Protein AF-A0A933TF78-F1 (afdb_monomer_lite)

Secondary structure (DSSP, 8-state):
--------------TTPPPB--GGGGGG-TTS--B---EEEEEEEETTEEEEEEE-SS-EEEEEEEGGGS-HHHHTT-

Radius of gyration: 16.92 Å; chains: 1; bounding box: 39×33×49 Å

Sequence (78 aa):
MDTASQETAKTALPEGFPPTVRIKDLKNHIGKEVTLQGWLYNARAKGKLVFLQLRDGSGICQCVAFQGDLAPEVFADA

Foldseek 3Di:
DDDDDDDDPPPDDPPPAAEADEPLCCVVQPPHGHDYDADFPDWDDDVQKIWTWGDHPNDTDTDIDGNVVDDVVVPPPD

Structure (mmCIF, N/CA/C/O backbone):
data_AF-A0A933TF78-F1
#
_entry.id   AF-A0A933TF78-F1
#
loop_
_atom_site.group_PDB
_atom_site.id
_atom_site.type_symbol
_atom_site.label_atom_id
_atom_site.label_alt_id
_atom_site.label_comp_id
_atom_site.label_asym_id
_atom_site.label_entity_id
_atom_site.label_seq_id
_atom_site.pdbx_PDB_ins_code
_atom_site.Cartn_x
_atom_site.Cartn_y
_atom_site.Cartn_z
_atom_site.occupancy
_atom_site.B_iso_or_equiv
_atom_site.auth_seq_id
_atom_site.auth_comp_id
_atom_site.auth_asym_id
_atom_site.auth_atom_id
_atom_site.pdbx_PDB_model_num
ATOM 1 N N . MET A 1 1 ? 25.401 -21.020 38.016 1.00 41.19 1 MET A N 1
ATOM 2 C CA . MET A 1 1 ? 25.914 -21.294 36.655 1.00 41.19 1 MET A CA 1
ATOM 3 C C . MET A 1 1 ? 24.724 -21.214 35.711 1.00 41.19 1 MET A C 1
ATOM 5 O O . MET A 1 1 ? 24.283 -22.210 35.164 1.00 41.19 1 MET A O 1
ATOM 9 N N . ASP A 1 2 ? 23.997 -20.100 35.703 1.00 42.84 2 ASP A N 1
ATOM 10 C CA . ASP A 1 2 ? 24.413 -18.844 35.063 1.00 42.84 2 ASP A CA 1
ATOM 11 C C . ASP A 1 2 ? 24.919 -19.108 33.653 1.00 42.84 2 ASP A C 1
ATOM 13 O O . ASP A 1 2 ? 26.056 -19.531 33.462 1.00 42.84 2 ASP A O 1
ATOM 17 N N . THR A 1 3 ? 24.074 -18.840 32.666 1.00 42.16 3 THR A N 1
ATOM 18 C CA . THR A 1 3 ? 24.270 -17.650 31.836 1.00 42.16 3 THR A CA 1
ATOM 19 C C . THR A 1 3 ? 22.950 -17.336 31.147 1.00 42.16 3 THR A C 1
ATOM 21 O O . THR A 1 3 ? 22.454 -18.100 30.323 1.00 42.16 3 THR A O 1
ATOM 24 N N . ALA A 1 4 ? 22.372 -16.200 31.525 1.00 51.72 4 ALA A N 1
ATOM 25 C CA . ALA A 1 4 ? 21.400 -15.511 30.705 1.00 51.72 4 ALA A CA 1
ATOM 26 C C . ALA A 1 4 ? 22.071 -15.097 29.389 1.00 51.72 4 ALA A C 1
ATOM 28 O O . ALA A 1 4 ? 23.153 -14.515 29.384 1.00 51.72 4 ALA A O 1
ATOM 29 N N . SER A 1 5 ? 21.413 -15.360 28.271 1.00 50.25 5 SER A N 1
ATOM 30 C CA . SER A 1 5 ? 21.682 -14.675 27.011 1.00 50.25 5 SER A CA 1
ATOM 31 C C . SER A 1 5 ? 20.330 -14.393 26.380 1.00 50.25 5 SER A C 1
ATOM 33 O O . SER A 1 5 ? 19.748 -15.220 25.686 1.00 50.25 5 SER A O 1
ATOM 35 N N . GLN A 1 6 ? 19.781 -13.238 26.747 1.00 51.56 6 GLN A N 1
ATOM 36 C CA . GLN A 1 6 ? 18.769 -12.576 25.940 1.00 51.56 6 GLN A CA 1
ATOM 37 C C . GLN A 1 6 ? 19.468 -12.063 24.678 1.00 51.56 6 GLN A C 1
ATOM 39 O O . GLN A 1 6 ? 20.480 -11.386 24.823 1.00 5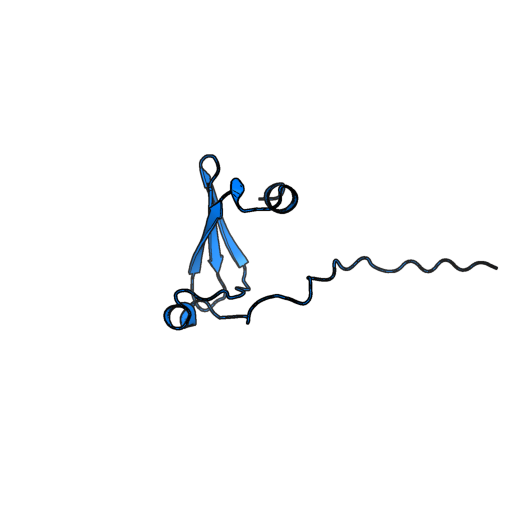1.56 6 GLN A O 1
ATOM 44 N N . GLU A 1 7 ? 18.921 -12.296 23.482 1.00 42.88 7 GLU A N 1
ATOM 45 C CA . GLU A 1 7 ? 19.124 -11.354 22.377 1.00 42.88 7 GLU A CA 1
ATOM 46 C C . GLU A 1 7 ? 17.964 -11.380 21.365 1.00 42.88 7 GLU A C 1
ATOM 48 O O . GLU A 1 7 ? 17.717 -12.354 20.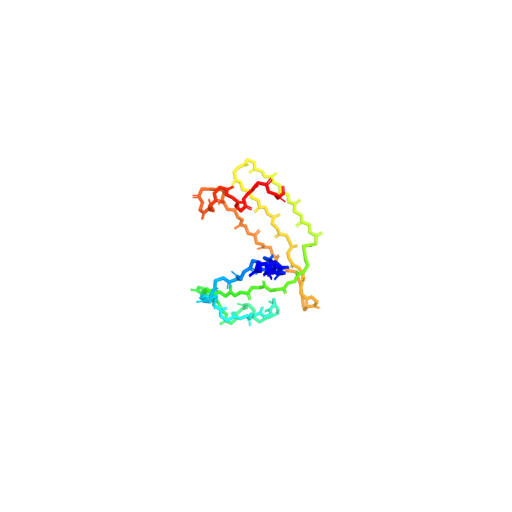660 1.00 42.88 7 GLU A O 1
ATOM 53 N N . THR A 1 8 ? 17.286 -10.231 21.292 1.00 39.31 8 THR A N 1
ATOM 54 C CA . THR A 1 8 ? 16.400 -9.721 20.230 1.00 39.31 8 THR A CA 1
ATOM 55 C C . THR A 1 8 ? 15.058 -10.414 19.967 1.00 39.31 8 THR A C 1
ATOM 57 O O . THR A 1 8 ? 14.898 -11.267 19.098 1.00 39.31 8 THR A O 1
ATOM 60 N N . ALA A 1 9 ? 14.024 -9.870 20.613 1.00 39.25 9 ALA A N 1
ATOM 61 C CA . ALA A 1 9 ? 12.670 -9.839 20.077 1.00 39.25 9 ALA A CA 1
ATOM 62 C C . ALA A 1 9 ? 12.651 -9.044 18.753 1.00 39.25 9 ALA A C 1
ATOM 64 O O . ALA A 1 9 ? 12.422 -7.838 18.726 1.00 39.25 9 ALA A O 1
ATOM 65 N N . LYS A 1 10 ? 12.924 -9.718 17.636 1.00 43.31 10 LYS A N 1
ATOM 66 C CA . LYS A 1 10 ? 12.513 -9.265 16.307 1.00 43.31 10 LYS A CA 1
ATOM 67 C C . LYS A 1 10 ? 11.112 -9.823 16.112 1.00 43.31 10 LYS A C 1
ATOM 69 O O . LYS A 1 10 ? 10.988 -11.020 15.880 1.00 43.31 10 LYS A O 1
ATOM 74 N N . THR A 1 11 ? 10.079 -8.995 16.290 1.00 44.03 11 THR A N 1
ATOM 75 C CA . THR A 1 11 ? 8.676 -9.357 16.03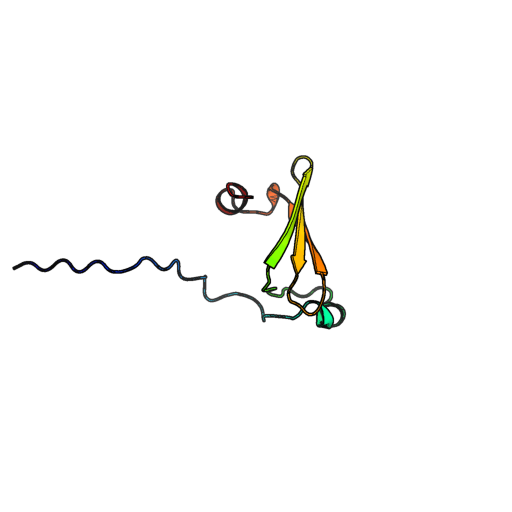8 1.00 44.03 11 THR A CA 1
ATOM 76 C C . THR A 1 11 ? 8.592 -10.099 14.710 1.00 44.03 11 THR A C 1
ATOM 78 O O . THR A 1 11 ? 8.758 -9.509 13.640 1.00 44.03 11 THR A O 1
ATOM 81 N N . ALA A 1 12 ? 8.443 -11.419 14.795 1.00 39.69 12 ALA A N 1
ATOM 82 C CA . ALA A 1 12 ? 8.323 -12.282 13.644 1.00 39.69 12 ALA A CA 1
ATOM 83 C C . ALA A 1 12 ? 6.998 -11.926 12.974 1.00 39.69 12 ALA A C 1
ATOM 85 O O . ALA A 1 12 ? 5.929 -12.091 13.560 1.00 39.69 12 ALA A O 1
ATOM 86 N N . LEU A 1 13 ? 7.085 -11.363 11.771 1.00 47.84 13 LEU A N 1
ATOM 87 C CA . LEU A 1 13 ? 5.939 -11.206 10.888 1.00 47.84 13 LEU A CA 1
ATOM 88 C C . LEU A 1 13 ? 5.278 -12.592 10.746 1.00 47.84 13 LEU A C 1
ATOM 90 O O . LEU A 1 13 ? 6.002 -13.548 10.462 1.00 47.84 13 LEU A O 1
ATOM 94 N N . PRO A 1 14 ? 3.961 -12.740 10.978 1.00 52.28 14 PRO A N 1
ATOM 95 C CA . PRO A 1 14 ? 3.303 -14.040 10.900 1.00 52.28 14 PRO A CA 1
ATOM 96 C C . PRO A 1 14 ? 3.500 -14.648 9.507 1.00 52.28 14 PRO A C 1
ATOM 98 O O . PRO A 1 14 ? 3.262 -13.988 8.494 1.00 52.28 14 PRO A O 1
ATOM 101 N N . GLU A 1 15 ? 3.954 -15.901 9.445 1.00 50.25 15 GLU A N 1
ATOM 102 C CA . GLU A 1 15 ? 4.114 -16.636 8.189 1.00 50.25 15 GLU A CA 1
ATOM 103 C C . GLU A 1 15 ? 2.733 -16.952 7.591 1.00 50.25 15 GLU A C 1
ATOM 105 O O . GLU A 1 15 ? 2.139 -17.995 7.845 1.00 50.25 15 GLU A O 1
ATOM 110 N N . GLY A 1 16 ? 2.179 -15.994 6.849 1.00 65.12 1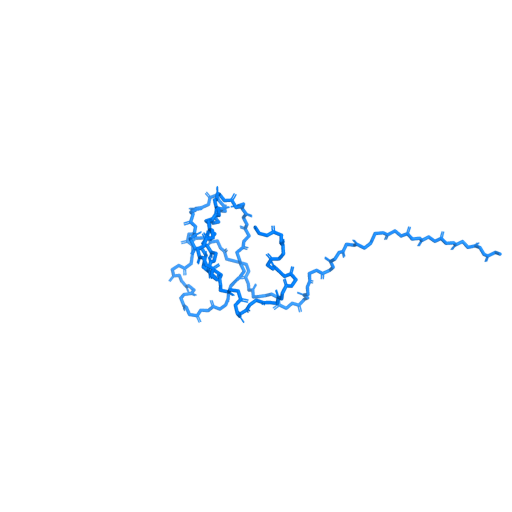6 GLY A N 1
ATOM 111 C CA . GLY A 1 16 ? 0.854 -16.114 6.235 1.00 65.12 16 GLY A CA 1
ATOM 112 C C . GLY A 1 16 ? 0.463 -14.951 5.326 1.00 65.12 16 GLY A C 1
ATOM 113 O O . GLY A 1 16 ? -0.707 -14.821 4.977 1.00 65.12 16 GLY A O 1
ATOM 114 N N . PHE A 1 17 ? 1.406 -14.085 4.949 1.00 74.00 17 PHE A N 1
ATOM 115 C CA . PHE A 1 17 ? 1.087 -12.951 4.090 1.00 74.00 17 PHE A CA 1
ATOM 116 C C . PHE A 1 17 ? 0.880 -13.384 2.629 1.00 74.00 17 PHE A C 1
ATOM 118 O O . PHE A 1 17 ? 1.621 -14.238 2.128 1.00 74.00 17 PHE A O 1
ATOM 125 N N . PRO A 1 18 ? -0.100 -12.788 1.927 1.00 86.38 18 PRO A N 1
ATOM 126 C CA . PRO A 1 18 ? -0.280 -12.988 0.495 1.00 86.38 18 PRO A CA 1
ATOM 127 C C . PRO A 1 18 ? 0.962 -12.529 -0.293 1.00 86.38 18 PRO A C 1
ATOM 129 O O . PRO A 1 18 ? 1.837 -11.842 0.240 1.00 86.38 18 PRO A O 1
ATOM 132 N N . PRO A 1 19 ? 1.083 -12.889 -1.583 1.00 90.56 19 PRO A N 1
ATOM 133 C CA . PRO A 1 19 ? 2.260 -12.538 -2.368 1.00 90.56 19 PRO A CA 1
ATOM 134 C C . PRO A 1 19 ? 2.502 -11.024 -2.404 1.00 90.56 19 PRO A C 1
ATOM 136 O O . PRO A 1 19 ? 1.570 -10.229 -2.567 1.00 90.56 19 PRO A O 1
ATOM 139 N N . THR A 1 20 ? 3.775 -10.632 -2.308 1.00 93.06 20 THR A N 1
ATOM 140 C CA . THR A 1 20 ? 4.185 -9.234 -2.456 1.00 93.06 20 THR A CA 1
ATOM 141 C C . THR A 1 20 ? 4.032 -8.787 -3.907 1.00 93.06 20 THR A C 1
ATOM 143 O O . THR A 1 20 ? 4.611 -9.383 -4.816 1.00 93.06 20 THR A O 1
ATOM 146 N N . VAL A 1 21 ? 3.285 -7.707 -4.125 1.00 95.06 21 VAL A N 1
ATOM 147 C CA . VAL A 1 21 ? 2.994 -7.142 -5.450 1.00 95.06 21 VAL A CA 1
ATOM 148 C C . VAL A 1 21 ? 3.484 -5.695 -5.514 1.00 95.06 21 VAL A C 1
ATOM 150 O O . VAL A 1 21 ? 3.465 -4.973 -4.521 1.00 95.06 21 VAL A O 1
ATOM 153 N N . ARG A 1 22 ? 3.945 -5.258 -6.693 1.00 95.62 22 ARG A N 1
ATOM 154 C CA . ARG A 1 22 ? 4.303 -3.851 -6.936 1.00 95.62 22 ARG A CA 1
ATOM 155 C C . ARG A 1 22 ? 3.074 -3.033 -7.311 1.00 95.62 22 ARG A C 1
ATOM 157 O O . ARG A 1 22 ? 2.186 -3.522 -8.007 1.00 95.62 22 ARG A O 1
ATOM 164 N N . ILE A 1 23 ? 3.063 -1.754 -6.948 1.00 95.44 23 ILE A N 1
ATOM 165 C CA . ILE A 1 23 ? 1.945 -0.834 -7.199 1.00 95.44 23 ILE A CA 1
ATOM 166 C C . ILE A 1 23 ? 1.582 -0.787 -8.688 1.00 95.44 23 ILE A C 1
ATOM 168 O O . ILE A 1 23 ? 0.403 -0.860 -9.033 1.00 95.44 23 ILE A O 1
ATOM 172 N N . LYS A 1 24 ? 2.573 -0.740 -9.588 1.00 96.00 24 LYS A N 1
ATOM 173 C CA . LYS A 1 24 ? 2.337 -0.742 -11.045 1.00 96.00 24 LYS A CA 1
ATOM 174 C C . LYS A 1 24 ? 1.582 -1.977 -11.570 1.00 96.00 24 LYS A C 1
ATOM 176 O O . LYS A 1 24 ? 0.954 -1.901 -12.627 1.00 96.00 24 LYS A O 1
ATOM 181 N N . ASP A 1 25 ? 1.647 -3.098 -10.853 1.00 95.69 25 ASP A N 1
ATOM 182 C CA . ASP A 1 25 ? 1.097 -4.388 -11.276 1.00 95.69 25 ASP A CA 1
ATOM 183 C C . ASP A 1 25 ? -0.275 -4.672 -10.640 1.00 95.69 25 ASP A C 1
ATOM 185 O O . ASP A 1 25 ? -0.953 -5.610 -11.054 1.00 95.69 25 ASP A O 1
ATOM 189 N N . LEU A 1 26 ? -0.747 -3.820 -9.717 1.00 94.19 26 LEU A N 1
ATOM 190 C CA . LEU A 1 26 ? -2.023 -3.977 -8.999 1.00 94.19 26 LEU A CA 1
ATOM 191 C C . LEU A 1 26 ? -3.239 -4.188 -9.907 1.00 94.19 26 LEU A C 1
ATOM 193 O O . LEU A 1 26 ? -4.160 -4.917 -9.541 1.00 94.19 26 LEU A O 1
ATOM 197 N N . LYS A 1 27 ? -3.232 -3.616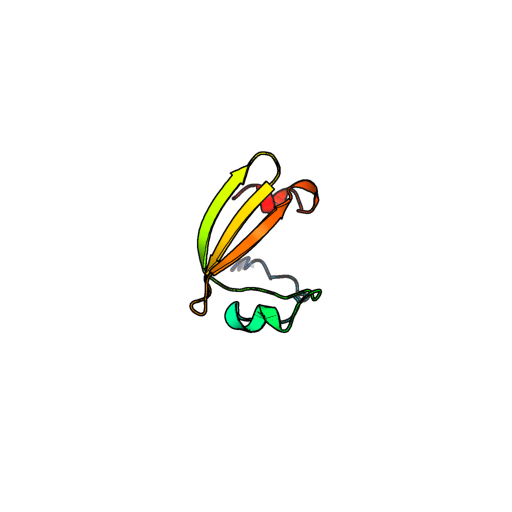 -11.116 1.00 94.62 27 LYS A N 1
ATOM 198 C CA . LYS A 1 27 ? -4.297 -3.816 -12.114 1.00 94.62 27 LYS A CA 1
ATOM 199 C C . LYS A 1 27 ? -4.541 -5.293 -12.464 1.00 94.62 27 LYS A C 1
ATOM 201 O O . LYS A 1 27 ? -5.639 -5.641 -12.878 1.00 94.62 27 LYS A O 1
ATOM 206 N N . ASN A 1 28 ? -3.542 -6.158 -12.276 1.00 95.88 28 ASN A N 1
ATOM 207 C CA . ASN A 1 28 ? -3.630 -7.596 -12.540 1.00 95.88 28 ASN A CA 1
ATOM 208 C C . ASN A 1 28 ? -4.133 -8.404 -11.322 1.00 95.88 28 ASN A C 1
ATOM 210 O O . ASN A 1 28 ? -4.319 -9.618 -11.418 1.00 95.88 28 ASN A O 1
ATOM 214 N N . HIS A 1 29 ? -4.335 -7.753 -10.171 1.00 94.38 29 HIS A N 1
ATOM 215 C CA . HIS A 1 29 ? -4.658 -8.383 -8.885 1.00 94.38 29 HIS A CA 1
ATOM 216 C C . HIS A 1 29 ? -5.973 -7.863 -8.278 1.00 94.38 29 HIS A C 1
ATOM 218 O O . HIS A 1 29 ? -6.173 -7.933 -7.069 1.00 94.38 29 HIS A O 1
ATOM 224 N N . ILE A 1 30 ? -6.889 -7.356 -9.108 1.00 94.06 30 ILE A N 1
ATOM 225 C CA . ILE A 1 30 ? -8.206 -6.891 -8.650 1.00 94.06 30 ILE A CA 1
ATOM 226 C C . ILE A 1 30 ? -8.955 -8.040 -7.956 1.00 94.06 30 ILE A C 1
ATOM 228 O O . ILE A 1 30 ? -9.067 -9.137 -8.502 1.00 94.06 30 ILE A O 1
ATOM 232 N N . GLY A 1 31 ? -9.460 -7.770 -6.748 1.00 93.56 31 GLY A N 1
ATOM 233 C CA . GLY A 1 31 ? -10.213 -8.731 -5.936 1.00 93.56 31 GLY A CA 1
ATOM 234 C C . GLY A 1 31 ? -9.363 -9.795 -5.233 1.00 93.56 31 GLY A C 1
ATOM 235 O O . GLY A 1 31 ? -9.929 -10.717 -4.656 1.00 93.56 31 GLY A O 1
ATOM 236 N N . LYS A 1 32 ? -8.029 -9.696 -5.281 1.00 93.31 32 LYS A N 1
ATOM 237 C CA . LYS A 1 32 ? -7.114 -10.616 -4.593 1.00 93.31 32 LYS A CA 1
ATOM 238 C C . LYS A 1 32 ? -6.469 -9.937 -3.393 1.00 93.31 32 LYS A C 1
ATOM 240 O O . LYS A 1 32 ? -6.149 -8.751 -3.447 1.00 93.31 32 LYS A O 1
ATOM 245 N N . GLU A 1 33 ? -6.210 -10.713 -2.350 1.00 92.12 33 GLU A N 1
ATOM 246 C CA . GLU A 1 33 ? -5.339 -10.283 -1.260 1.00 92.12 33 GLU A CA 1
ATOM 247 C C . GLU A 1 33 ? -3.885 -10.263 -1.742 1.00 92.12 33 GLU A C 1
ATOM 249 O O . GLU A 1 33 ? -3.416 -11.196 -2.400 1.00 92.12 33 GLU A O 1
ATOM 254 N N . VAL A 1 34 ? -3.182 -9.169 -1.452 1.00 93.50 34 VAL A N 1
ATOM 255 C CA . VAL A 1 34 ? -1.786 -8.939 -1.841 1.00 93.50 34 VAL A CA 1
ATOM 256 C C . VAL A 1 34 ? -1.065 -8.184 -0.737 1.00 93.50 34 VAL A C 1
ATOM 258 O O . VAL A 1 34 ? -1.680 -7.424 0.012 1.00 93.50 34 VAL A O 1
ATOM 261 N N . THR A 1 35 ? 0.251 -8.346 -0.667 1.00 93.44 35 THR A N 1
ATOM 262 C CA . THR A 1 35 ? 1.093 -7.554 0.229 1.00 93.44 35 THR A CA 1
ATOM 263 C C . THR A 1 35 ? 1.765 -6.441 -0.560 1.00 93.44 35 THR A C 1
ATOM 265 O O . THR A 1 35 ? 2.381 -6.677 -1.598 1.00 93.44 35 THR A O 1
ATOM 268 N N . LEU A 1 36 ? 1.659 -5.209 -0.068 1.00 92.19 36 LEU A N 1
ATOM 269 C CA . LEU A 1 36 ? 2.391 -4.070 -0.610 1.00 92.19 36 LEU A CA 1
ATOM 270 C C . LEU A 1 36 ? 3.520 -3.697 0.342 1.00 92.19 36 LEU A C 1
ATOM 272 O O . LEU A 1 36 ? 3.332 -3.641 1.555 1.00 92.19 36 LEU A O 1
ATOM 276 N N . GLN A 1 37 ? 4.691 -3.421 -0.219 1.00 92.50 37 GLN A N 1
ATOM 277 C CA . GLN A 1 37 ? 5.860 -2.967 0.525 1.00 92.50 37 GLN A CA 1
ATOM 278 C C . GLN A 1 37 ? 6.320 -1.639 -0.058 1.00 92.50 37 GLN A C 1
ATOM 280 O O . GLN A 1 37 ? 6.474 -1.503 -1.271 1.00 92.50 37 GLN A O 1
ATOM 285 N N . GLY A 1 38 ? 6.524 -0.650 0.801 1.00 93.00 38 GLY A N 1
ATOM 286 C CA . GLY A 1 38 ? 6.914 0.680 0.368 1.00 93.00 38 GLY A CA 1
ATOM 287 C C . GLY A 1 38 ? 7.010 1.656 1.526 1.00 93.00 38 GLY A C 1
ATOM 288 O O . GLY A 1 38 ? 6.995 1.272 2.693 1.00 93.00 38 GLY A O 1
ATOM 289 N N . TRP A 1 39 ? 7.090 2.931 1.175 1.00 93.75 39 TRP A N 1
ATOM 290 C CA . TRP A 1 39 ? 7.174 4.046 2.103 1.00 93.75 39 TRP A CA 1
ATOM 291 C C . TRP A 1 39 ? 5.851 4.794 2.142 1.00 93.75 39 TRP A C 1
ATOM 293 O O . TRP A 1 39 ? 5.245 5.067 1.101 1.00 93.75 39 TRP A O 1
ATOM 303 N N . LEU A 1 40 ? 5.416 5.151 3.345 1.00 92.69 40 LEU A N 1
ATOM 304 C CA . LEU A 1 40 ? 4.278 6.034 3.528 1.00 92.69 40 LEU A CA 1
ATOM 305 C C . LEU A 1 40 ? 4.645 7.425 2.996 1.00 92.69 40 LEU A C 1
ATOM 307 O O . LEU A 1 40 ? 5.558 8.074 3.496 1.00 92.69 40 LEU A O 1
ATOM 311 N N . TYR A 1 41 ? 3.952 7.858 1.950 1.00 92.50 41 TYR A N 1
ATOM 312 C CA . TYR A 1 41 ? 4.102 9.188 1.371 1.00 92.50 41 TYR A CA 1
ATOM 313 C C . TYR A 1 41 ? 3.283 10.226 2.139 1.00 92.50 41 TYR A C 1
ATOM 315 O O . TYR A 1 41 ? 3.737 11.346 2.347 1.00 92.50 41 TYR A O 1
ATOM 323 N N . ASN A 1 42 ? 2.071 9.855 2.548 1.00 92.00 42 ASN A N 1
ATOM 324 C CA . ASN A 1 42 ? 1.169 10.718 3.299 1.00 92.00 42 ASN A CA 1
ATOM 325 C C . ASN A 1 42 ? 0.127 9.868 4.033 1.00 92.00 42 ASN A C 1
ATOM 327 O O . ASN A 1 42 ? -0.266 8.813 3.534 1.00 92.00 42 ASN A O 1
ATOM 331 N N . ALA A 1 43 ? -0.367 10.354 5.164 1.00 89.69 43 ALA A N 1
ATOM 332 C CA . ALA A 1 43 ? -1.488 9.767 5.878 1.00 89.69 43 ALA A CA 1
ATOM 333 C C . ALA A 1 43 ? -2.435 10.870 6.333 1.00 89.69 43 ALA A C 1
ATOM 335 O O . ALA A 1 43 ? -2.018 11.934 6.783 1.00 89.69 43 ALA A O 1
ATOM 336 N N . ARG A 1 44 ? -3.735 10.615 6.215 1.00 90.81 44 ARG A N 1
ATOM 337 C CA . ARG A 1 44 ? -4.760 11.485 6.790 1.00 90.81 44 ARG A CA 1
ATOM 338 C C . ARG A 1 44 ? -5.849 10.648 7.435 1.00 90.81 44 ARG A C 1
ATOM 340 O O . ARG A 1 44 ? -6.333 9.688 6.837 1.00 90.81 44 ARG A O 1
ATOM 347 N N . ALA A 1 45 ? -6.276 11.057 8.619 1.00 88.69 45 ALA A N 1
ATOM 348 C CA . ALA A 1 45 ? -7.401 10.458 9.317 1.00 88.69 45 ALA A CA 1
ATOM 349 C C . ALA A 1 45 ? -8.660 11.319 9.143 1.00 88.69 45 ALA A C 1
ATOM 351 O O . ALA A 1 45 ? -8.606 12.550 9.160 1.00 88.69 45 ALA A O 1
ATOM 352 N N . LYS A 1 46 ? -9.814 10.672 8.973 1.00 86.69 46 LYS A N 1
ATOM 353 C CA . LYS A 1 46 ? -11.131 11.314 8.990 1.00 86.69 46 LYS A CA 1
ATOM 354 C C . LYS A 1 46 ? -12.116 10.414 9.730 1.00 86.69 46 LYS A C 1
ATOM 356 O O . LYS A 1 46 ? -12.660 9.467 9.163 1.00 86.69 46 LYS A O 1
ATOM 361 N N . GLY A 1 47 ? -12.366 10.729 10.999 1.00 86.75 47 GLY A N 1
ATOM 362 C CA . GLY A 1 47 ? -13.210 9.906 11.864 1.00 86.75 47 GLY A CA 1
ATOM 363 C C . GLY A 1 47 ? -12.583 8.528 12.079 1.00 86.75 47 GLY A C 1
ATOM 364 O O . GLY A 1 47 ? -11.484 8.438 12.606 1.00 86.75 47 GLY A O 1
ATOM 365 N N . LYS A 1 48 ? -13.273 7.471 11.639 1.00 85.62 48 LYS A N 1
ATOM 366 C CA . LYS A 1 48 ? -12.828 6.069 11.772 1.00 85.62 48 LYS A CA 1
ATOM 367 C C . LYS A 1 48 ? -12.069 5.533 10.550 1.00 85.62 48 LYS A C 1
ATOM 369 O O . LYS A 1 48 ? -11.783 4.341 10.485 1.00 85.62 48 LYS A O 1
ATOM 374 N N . LEU A 1 49 ? -11.818 6.380 9.551 1.00 89.25 49 LEU A N 1
ATOM 375 C CA . LEU A 1 49 ? -11.107 6.012 8.329 1.00 89.25 49 LEU A CA 1
ATOM 376 C C . LEU A 1 49 ? -9.742 6.684 8.290 1.00 89.25 49 LEU A C 1
ATOM 378 O O . LEU A 1 49 ? -9.628 7.886 8.541 1.00 89.25 49 LEU A O 1
ATOM 382 N N . VAL A 1 50 ? -8.735 5.922 7.886 1.00 89.88 50 VAL A N 1
ATOM 383 C CA . VAL A 1 50 ? -7.390 6.411 7.603 1.00 89.88 50 VAL A CA 1
ATOM 384 C C . VAL A 1 50 ? -7.104 6.192 6.127 1.00 89.88 50 VAL A C 1
ATOM 386 O O . VAL A 1 50 ? -7.281 5.102 5.588 1.00 89.88 50 VAL A O 1
ATOM 389 N N . PHE A 1 51 ? -6.679 7.255 5.458 1.00 91.75 51 PHE A N 1
ATOM 390 C CA . PHE A 1 51 ? -6.264 7.232 4.066 1.00 91.75 51 PHE A CA 1
ATOM 391 C C . PHE A 1 51 ? -4.745 7.316 4.044 1.00 91.75 51 PHE A C 1
ATOM 393 O O . PHE A 1 51 ? -4.176 8.370 4.331 1.00 91.75 51 PHE A O 1
ATOM 400 N N . LEU A 1 52 ? -4.108 6.205 3.702 1.00 92.62 52 LEU A N 1
ATOM 401 C CA . LEU A 1 52 ? -2.667 6.083 3.550 1.00 92.62 52 LEU A CA 1
ATOM 402 C C . LEU A 1 52 ? -2.324 6.209 2.067 1.00 92.62 52 LEU A C 1
ATOM 404 O O . LEU A 1 52 ? -2.969 5.606 1.214 1.00 92.62 52 LEU A O 1
ATOM 408 N N . GLN A 1 53 ? -1.296 6.976 1.740 1.00 94.69 53 GLN A N 1
ATOM 409 C CA . GLN A 1 53 ? -0.700 7.001 0.411 1.00 94.69 53 GLN A CA 1
ATOM 410 C C . GLN A 1 53 ? 0.631 6.260 0.493 1.00 94.69 53 GLN A C 1
ATOM 412 O O . GLN A 1 53 ? 1.582 6.770 1.076 1.00 94.69 53 GLN A O 1
ATOM 417 N N . LEU A 1 54 ? 0.702 5.056 -0.065 1.00 94.94 54 LEU A N 1
ATOM 418 C CA . LEU A 1 54 ? 1.897 4.213 -0.071 1.00 94.94 54 LEU A CA 1
ATOM 419 C C . LEU A 1 54 ? 2.644 4.367 -1.398 1.00 94.94 54 LEU A C 1
ATOM 421 O O . LEU A 1 54 ? 2.029 4.322 -2.461 1.00 94.94 54 LEU A O 1
ATOM 425 N N . ARG A 1 55 ? 3.969 4.510 -1.354 1.00 95.25 55 ARG A N 1
ATOM 426 C CA . ARG A 1 55 ? 4.843 4.602 -2.531 1.00 95.25 55 ARG A CA 1
ATOM 427 C C . ARG A 1 55 ? 5.885 3.488 -2.510 1.00 95.25 55 ARG A C 1
ATOM 429 O O . ARG A 1 55 ? 6.617 3.370 -1.540 1.00 95.25 55 ARG A O 1
ATOM 436 N N . ASP A 1 56 ? 6.036 2.746 -3.603 1.00 94.25 56 ASP A N 1
ATOM 437 C CA . ASP A 1 56 ? 7.026 1.654 -3.735 1.00 94.25 56 ASP A CA 1
ATOM 438 C C . ASP A 1 56 ? 8.117 1.938 -4.792 1.00 94.25 56 ASP A C 1
ATOM 440 O O . ASP A 1 56 ? 8.905 1.070 -5.158 1.00 94.25 56 ASP A O 1
ATOM 444 N N . GLY A 1 57 ? 8.143 3.163 -5.329 1.00 92.38 57 GLY A N 1
ATOM 445 C CA . GLY A 1 57 ? 9.036 3.581 -6.414 1.00 92.38 57 GLY A CA 1
ATOM 446 C C . GLY A 1 57 ? 8.489 3.324 -7.822 1.00 92.38 57 GLY A C 1
ATOM 447 O O . GLY A 1 57 ? 8.917 3.998 -8.754 1.00 92.38 57 GLY A O 1
ATOM 448 N N . SER A 1 58 ? 7.507 2.432 -7.980 1.00 93.06 58 SER A N 1
ATOM 449 C CA . SER A 1 58 ? 6.788 2.211 -9.243 1.00 93.06 58 SER A CA 1
ATOM 450 C C . SER A 1 58 ? 5.542 3.088 -9.392 1.00 93.06 58 SER A C 1
ATOM 452 O O . SER A 1 58 ? 5.098 3.345 -10.508 1.00 93.06 58 SER A O 1
ATOM 454 N N . GLY A 1 59 ? 4.997 3.576 -8.278 1.00 93.00 59 GLY A N 1
ATOM 455 C CA . GLY A 1 59 ? 3.858 4.485 -8.250 1.00 93.00 59 GLY A CA 1
ATOM 456 C C . GLY A 1 59 ? 3.453 4.855 -6.826 1.00 93.00 59 GLY A C 1
ATOM 457 O O . GLY A 1 59 ? 4.186 4.582 -5.874 1.00 93.00 59 GLY A O 1
ATOM 458 N N . ILE A 1 60 ? 2.283 5.481 -6.695 1.00 94.81 60 ILE A N 1
ATOM 459 C CA . ILE A 1 60 ? 1.624 5.765 -5.415 1.00 94.81 60 ILE A CA 1
ATOM 460 C C . ILE A 1 60 ? 0.265 5.059 -5.420 1.00 94.81 60 ILE A C 1
ATOM 462 O O . ILE A 1 60 ? -0.482 5.164 -6.391 1.00 94.81 60 ILE A O 1
ATOM 466 N N . CYS A 1 61 ? -0.054 4.351 -4.341 1.00 95.12 61 CYS A N 1
ATOM 467 C CA . CYS A 1 61 ? -1.323 3.669 -4.121 1.00 95.12 61 CYS A CA 1
ATOM 468 C C . CYS A 1 61 ? -2.021 4.278 -2.903 1.00 95.12 61 CYS A C 1
ATOM 470 O O . CYS A 1 61 ? -1.385 4.503 -1.874 1.00 95.12 61 CYS A O 1
ATOM 472 N N . GLN A 1 62 ? -3.319 4.558 -3.013 1.00 94.19 62 GLN A N 1
ATOM 473 C CA . GLN A 1 62 ? -4.119 4.975 -1.867 1.00 94.19 62 GLN A CA 1
ATOM 474 C C . GLN A 1 62 ? -4.705 3.736 -1.185 1.00 94.19 62 GLN A C 1
ATOM 476 O O . GLN A 1 62 ? -5.555 3.061 -1.762 1.00 94.19 62 GLN A O 1
ATOM 481 N N . CYS A 1 63 ? -4.293 3.482 0.049 1.00 92.69 63 CYS A N 1
ATOM 482 C CA . CYS A 1 63 ? -4.860 2.456 0.910 1.00 92.69 63 CYS A CA 1
ATOM 483 C C . CYS A 1 63 ? -5.856 3.112 1.871 1.00 92.69 63 CYS A C 1
ATOM 485 O O . CYS A 1 63 ? -5.574 4.161 2.453 1.00 92.69 63 CYS A O 1
ATOM 487 N N . VAL A 1 64 ? -7.029 2.507 2.034 1.00 91.56 64 VAL A N 1
ATOM 488 C CA . VAL A 1 64 ? -8.047 2.980 2.977 1.00 91.56 64 VAL A CA 1
ATOM 489 C C . VAL A 1 64 ? -8.180 1.939 4.074 1.00 91.56 64 VAL A C 1
ATOM 491 O O . VAL A 1 64 ? -8.500 0.789 3.800 1.00 91.56 64 VAL A O 1
ATOM 494 N N . ALA A 1 65 ? -7.912 2.357 5.302 1.00 87.88 65 ALA A N 1
ATOM 495 C CA . ALA A 1 65 ? -8.019 1.545 6.499 1.00 87.88 65 ALA A CA 1
ATOM 496 C C . ALA A 1 65 ? -9.241 1.995 7.303 1.00 87.88 65 ALA A C 1
ATOM 498 O O . ALA A 1 65 ? -9.396 3.185 7.590 1.00 87.88 65 ALA A O 1
ATOM 499 N N . PHE A 1 66 ? -10.104 1.052 7.672 1.00 85.56 66 PHE A N 1
ATOM 500 C CA . PHE A 1 66 ? -11.208 1.296 8.590 1.00 85.56 66 PHE A CA 1
ATOM 501 C C . PHE A 1 66 ? -10.858 0.755 9.970 1.00 85.56 66 PHE A C 1
ATOM 503 O O . PHE A 1 66 ? -10.487 -0.405 10.115 1.00 85.56 66 PHE A O 1
ATOM 510 N N . GLN A 1 67 ? -11.008 1.593 10.994 1.00 76.25 67 GLN A N 1
ATOM 511 C CA . GLN A 1 67 ? -10.676 1.236 12.372 1.00 76.25 67 GLN A CA 1
ATOM 512 C C . GLN A 1 67 ? -11.463 0.014 12.877 1.00 76.25 67 GLN A C 1
ATOM 514 O O . GLN A 1 67 ? -10.967 -0.707 13.731 1.00 76.25 67 GLN A O 1
ATOM 519 N N . GLY A 1 68 ? -12.678 -0.229 12.369 1.00 76.38 68 GLY A N 1
ATOM 520 C CA . GLY A 1 68 ? -13.481 -1.388 12.776 1.00 76.38 68 GLY A CA 1
ATOM 521 C C . GLY A 1 68 ? -12.998 -2.730 12.219 1.00 76.38 68 GLY A C 1
ATOM 522 O O . GLY A 1 68 ? -13.321 -3.754 12.808 1.00 76.38 68 GLY A O 1
ATOM 523 N N . ASP A 1 69 ? -12.212 -2.719 11.140 1.00 75.06 69 ASP A N 1
ATOM 524 C CA . ASP A 1 69 ? -11.685 -3.934 10.496 1.00 75.06 69 ASP A CA 1
ATOM 525 C C . ASP A 1 69 ? -10.246 -4.247 10.940 1.00 75.06 69 ASP A C 1
ATOM 527 O O . ASP A 1 69 ? -9.659 -5.246 10.529 1.00 75.06 69 ASP A O 1
ATOM 531 N N . LEU A 1 70 ? -9.657 -3.380 11.768 1.00 71.31 70 LEU A N 1
ATOM 532 C CA . LEU A 1 70 ? -8.288 -3.500 12.246 1.00 71.31 70 LEU A CA 1
ATOM 533 C C . LEU A 1 70 ? -8.270 -3.883 13.722 1.00 71.31 70 LEU A C 1
ATOM 535 O O . LEU A 1 70 ? -9.063 -3.388 14.524 1.00 71.31 70 LEU A O 1
ATOM 539 N N . ALA A 1 71 ? -7.316 -4.737 14.093 1.00 68.25 71 ALA A N 1
ATOM 540 C CA . ALA A 1 71 ? -7.033 -4.982 15.498 1.00 68.25 71 ALA A CA 1
ATOM 541 C C . ALA A 1 71 ? -6.660 -3.647 16.180 1.00 68.25 71 ALA A C 1
ATOM 543 O O . ALA A 1 71 ? -5.920 -2.858 15.582 1.00 68.25 71 ALA A O 1
ATOM 544 N N . PRO A 1 72 ? -7.126 -3.384 17.418 1.00 62.38 72 PRO A N 1
ATOM 545 C CA . PRO A 1 72 ? -6.903 -2.105 18.102 1.00 62.38 72 PRO A CA 1
ATOM 546 C C . PRO A 1 72 ? -5.425 -1.701 18.187 1.00 62.38 72 PRO A C 1
ATOM 548 O O . PRO A 1 72 ? -5.098 -0.519 18.147 1.00 62.38 72 PRO A O 1
ATOM 551 N N . GLU A 1 73 ? -4.540 -2.695 18.250 1.00 64.69 73 GLU A N 1
ATOM 552 C CA . GLU A 1 73 ? -3.086 -2.546 18.333 1.00 64.69 73 GLU A CA 1
ATOM 553 C C . GLU A 1 73 ? -2.468 -1.937 17.062 1.00 64.69 73 GLU A C 1
ATOM 555 O O . GLU A 1 73 ? -1.478 -1.223 17.147 1.00 64.69 73 GLU A O 1
ATOM 560 N N . VAL A 1 74 ? -3.069 -2.151 15.886 1.00 64.88 74 VAL A N 1
ATOM 561 C CA . VAL A 1 74 ? -2.547 -1.660 14.592 1.00 64.88 74 VAL A CA 1
ATOM 562 C C . VAL A 1 74 ? -2.877 -0.179 14.370 1.00 64.88 74 VAL A C 1
ATOM 564 O O . VAL A 1 74 ? -2.247 0.491 13.556 1.00 64.88 74 VAL A O 1
ATOM 567 N N . PHE A 1 75 ? -3.866 0.349 15.092 1.00 57.31 75 PHE A N 1
ATOM 568 C CA . PHE A 1 75 ? -4.339 1.723 14.927 1.00 57.31 75 PHE A CA 1
ATOM 569 C C . PHE A 1 75 ? -3.668 2.723 15.882 1.00 57.31 75 PHE A C 1
ATOM 571 O O . PHE A 1 75 ? -3.779 3.926 15.67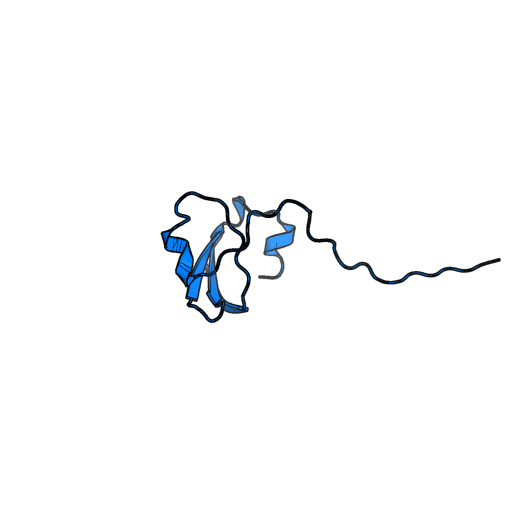0 1.00 57.31 75 PHE A O 1
ATOM 578 N N . ALA A 1 76 ? -2.999 2.249 16.936 1.00 56.12 76 ALA A N 1
ATOM 579 C CA . ALA A 1 76 ? -2.483 3.106 18.004 1.00 56.12 76 ALA A CA 1
ATOM 580 C C . ALA A 1 76 ? -1.320 4.025 17.570 1.00 56.12 76 ALA A C 1
ATOM 582 O O . ALA A 1 76 ? -1.122 5.064 18.195 1.00 56.12 76 ALA A O 1
ATOM 583 N N . ASP A 1 77 ? -0.625 3.686 16.478 1.00 50.28 77 ASP A N 1
ATOM 584 C CA . ASP A 1 77 ? 0.610 4.354 16.033 1.00 50.28 77 ASP A CA 1
ATOM 585 C C . ASP A 1 77 ? 0.488 5.068 14.663 1.00 50.28 77 ASP A C 1
ATOM 587 O O . ASP A 1 77 ? 1.504 5.373 14.033 1.00 50.28 77 ASP A O 1
ATOM 591 N N . ALA A 1 78 ? -0.737 5.302 14.168 1.00 45.12 78 ALA A N 1
ATOM 592 C CA . ALA A 1 78 ? -1.001 5.889 12.842 1.00 45.12 78 ALA A CA 1
ATOM 593 C C . ALA A 1 78 ? -1.090 7.426 12.822 1.00 45.12 78 ALA A C 1
ATOM 595 O O . ALA A 1 78 ? -1.691 8.014 13.751 1.00 45.12 78 ALA A O 1
#

pLDDT: mean 78.36, std 19.81, range [39.25, 96.0]